Protein AF-A0A915MUQ0-F1 (afdb_monomer)

Structure (mmCIF, N/CA/C/O backbone):
data_AF-A0A915MUQ0-F1
#
_entry.id   AF-A0A915MUQ0-F1
#
loop_
_atom_site.group_PDB
_atom_site.id
_atom_site.type_symbol
_atom_site.label_atom_id
_atom_site.label_alt_id
_atom_site.label_comp_id
_atom_site.label_asym_id
_atom_site.label_entity_id
_atom_site.label_seq_id
_atom_site.pdbx_PDB_ins_code
_atom_site.Cartn_x
_atom_site.Cartn_y
_atom_site.Cartn_z
_atom_site.occupancy
_atom_site.B_iso_or_equiv
_atom_site.auth_seq_id
_atom_site.auth_comp_id
_atom_site.auth_asym_id
_atom_site.auth_atom_id
_atom_site.pdbx_PDB_model_num
ATOM 1 N N . MET A 1 1 ? -9.490 -7.788 13.617 1.00 86.81 1 MET A N 1
ATOM 2 C CA . MET A 1 1 ? -8.438 -6.751 13.501 1.00 86.81 1 MET A CA 1
ATOM 3 C C . MET A 1 1 ? -7.271 -7.211 12.625 1.00 86.81 1 MET A C 1
ATOM 5 O O . MET A 1 1 ? -7.062 -6.626 11.573 1.00 86.81 1 MET A O 1
ATOM 9 N N . ASN A 1 2 ? -6.567 -8.292 12.981 1.00 90.94 2 ASN A N 1
ATOM 10 C CA . ASN A 1 2 ? -5.349 -8.735 12.275 1.00 90.94 2 ASN A CA 1
ATOM 11 C C . ASN A 1 2 ? -5.541 -8.952 10.764 1.00 90.94 2 ASN A C 1
ATOM 13 O O . ASN A 1 2 ? -4.808 -8.386 9.959 1.00 90.94 2 ASN A O 1
ATOM 17 N N . LEU A 1 3 ? -6.578 -9.691 10.351 1.00 91.69 3 LEU A N 1
ATOM 18 C CA . LEU A 1 3 ? -6.875 -9.900 8.925 1.00 91.69 3 LEU A CA 1
ATOM 19 C C . LEU A 1 3 ? -7.181 -8.596 8.172 1.00 91.69 3 LEU A C 1
ATOM 21 O O . LEU A 1 3 ? -6.826 -8.463 6.999 1.00 91.69 3 LEU A O 1
ATOM 25 N N . HIS A 1 4 ? -7.825 -7.638 8.844 1.00 89.94 4 HIS A N 1
ATOM 26 C CA . HIS A 1 4 ? -8.114 -6.316 8.292 1.00 89.94 4 HIS A CA 1
ATOM 27 C C . HIS A 1 4 ? -6.821 -5.536 8.058 1.00 89.94 4 HIS A C 1
ATOM 29 O O . HIS A 1 4 ? -6.539 -5.154 6.924 1.00 89.94 4 HIS A O 1
ATOM 35 N N . ASN A 1 5 ? -5.985 -5.410 9.089 1.00 94.19 5 ASN A N 1
ATOM 36 C CA . ASN A 1 5 ? -4.703 -4.711 9.008 1.00 94.19 5 ASN A CA 1
ATOM 37 C C . ASN A 1 5 ? -3.775 -5.357 7.959 1.00 94.19 5 ASN A C 1
ATOM 39 O O . ASN A 1 5 ? -3.201 -4.656 7.127 1.00 94.19 5 ASN A O 1
ATOM 43 N N . ASN A 1 6 ? -3.726 -6.691 7.880 1.00 95.25 6 ASN A N 1
ATOM 44 C CA . ASN A 1 6 ? -2.970 -7.404 6.842 1.00 95.25 6 ASN A CA 1
ATOM 45 C C . ASN A 1 6 ? -3.471 -7.075 5.424 1.00 95.25 6 ASN A C 1
ATOM 47 O O . ASN A 1 6 ? -2.681 -6.938 4.487 1.00 95.25 6 ASN A O 1
ATOM 51 N N . ARG A 1 7 ? -4.791 -6.938 5.243 1.00 93.88 7 ARG A N 1
ATOM 52 C CA . ARG A 1 7 ? -5.391 -6.543 3.960 1.00 93.88 7 ARG A CA 1
ATOM 53 C C . ARG A 1 7 ? -5.076 -5.087 3.614 1.00 93.88 7 ARG A C 1
ATOM 55 O O . ARG A 1 7 ? -4.771 -4.816 2.454 1.00 93.88 7 ARG A O 1
ATOM 62 N N . VAL A 1 8 ? -5.139 -4.177 4.587 1.00 93.94 8 VAL A N 1
ATOM 63 C CA . VAL A 1 8 ? -4.758 -2.764 4.421 1.00 93.94 8 VAL A CA 1
ATOM 64 C C . VAL A 1 8 ? -3.297 -2.662 3.981 1.00 93.94 8 VAL A C 1
ATOM 66 O O . VAL A 1 8 ? -3.020 -2.023 2.969 1.00 93.94 8 VAL A O 1
ATOM 69 N N . GLY A 1 9 ? -2.384 -3.382 4.641 1.00 95.00 9 GLY A N 1
ATOM 70 C CA . GLY A 1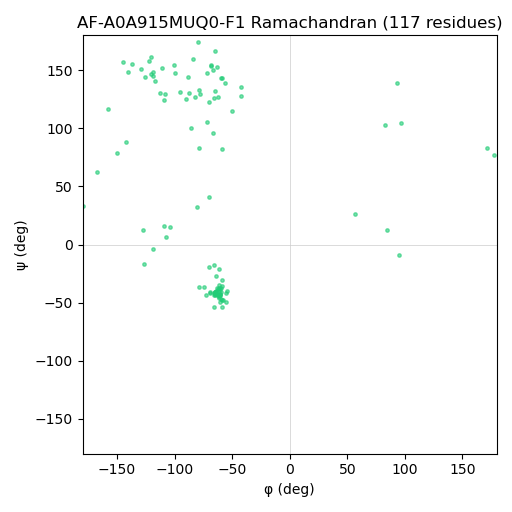 9 ? -0.966 -3.420 4.271 1.00 95.00 9 GLY A CA 1
ATOM 71 C C . GLY A 1 9 ? -0.726 -3.904 2.836 1.00 95.00 9 GLY A C 1
ATOM 72 O O . GLY A 1 9 ? -0.036 -3.237 2.067 1.00 95.00 9 GLY A O 1
ATOM 73 N N . ARG A 1 10 ? -1.360 -5.012 2.419 1.00 95.62 10 ARG A N 1
ATOM 74 C CA . ARG A 1 10 ? -1.248 -5.502 1.029 1.00 95.62 10 ARG A CA 1
ATOM 75 C C . ARG A 1 10 ? -1.801 -4.516 0.002 1.00 95.62 10 ARG A C 1
ATOM 77 O O . ARG A 1 10 ? -1.221 -4.372 -1.069 1.00 95.62 10 ARG A O 1
ATOM 84 N N . ARG A 1 11 ? -2.908 -3.834 0.313 1.00 94.56 11 ARG A N 1
ATOM 85 C CA . ARG A 1 11 ? -3.462 -2.788 -0.562 1.00 94.56 11 ARG A CA 1
ATOM 86 C C . ARG A 1 11 ? -2.521 -1.599 -0.682 1.00 94.56 11 ARG A C 1
ATOM 88 O O . ARG A 1 11 ? -2.339 -1.102 -1.787 1.00 94.56 11 ARG A O 1
ATOM 95 N N . LEU A 1 12 ? -1.917 -1.177 0.427 1.00 94.56 12 LEU A N 1
ATOM 96 C CA . LEU A 1 12 ? -0.947 -0.090 0.436 1.00 94.56 12 LEU A CA 1
ATOM 97 C C . LEU A 1 12 ? 0.268 -0.438 -0.431 1.00 94.56 12 LEU A C 1
ATOM 99 O O . LEU A 1 12 ? 0.661 0.373 -1.262 1.00 94.56 12 LEU A O 1
ATOM 103 N N . LEU A 1 13 ? 0.798 -1.660 -0.318 1.00 95.56 13 LEU A N 1
ATOM 104 C CA . LEU A 1 13 ? 1.865 -2.144 -1.196 1.00 95.56 13 LEU A CA 1
ATOM 105 C C . LEU A 1 13 ? 1.434 -2.127 -2.669 1.00 95.56 13 LEU A C 1
ATOM 107 O O . LEU A 1 13 ? 2.110 -1.521 -3.494 1.00 95.56 13 LEU A O 1
ATOM 111 N N . ALA A 1 14 ? 0.298 -2.753 -2.992 1.00 95.25 14 ALA A N 1
ATOM 112 C CA . ALA A 1 14 ? -0.191 -2.873 -4.365 1.00 95.25 14 ALA A CA 1
ATOM 113 C C . ALA A 1 14 ? -0.431 -1.509 -5.035 1.00 95.25 14 ALA A C 1
ATOM 115 O O . ALA A 1 14 ? -0.136 -1.350 -6.217 1.00 95.25 14 ALA A O 1
ATOM 116 N N . ALA A 1 15 ? -0.918 -0.522 -4.276 1.00 94.50 15 ALA A N 1
ATOM 117 C CA . ALA A 1 15 ? -1.139 0.841 -4.755 1.00 94.50 15 ALA A CA 1
ATOM 118 C C . ALA A 1 15 ? 0.161 1.620 -5.027 1.00 94.50 15 ALA A C 1
ATOM 120 O O . ALA A 1 15 ? 0.127 2.608 -5.751 1.00 94.50 15 ALA A O 1
ATOM 121 N N . ASN A 1 16 ? 1.293 1.187 -4.460 1.00 95.94 16 ASN A N 1
ATOM 122 C CA . ASN A 1 16 ? 2.596 1.844 -4.606 1.00 95.94 16 ASN A CA 1
ATOM 123 C C . ASN A 1 16 ? 3.572 1.063 -5.504 1.00 95.94 16 ASN A C 1
ATOM 125 O O . ASN A 1 16 ? 4.739 1.434 -5.620 1.00 95.94 16 ASN A O 1
ATOM 129 N N . VAL A 1 17 ? 3.120 -0.016 -6.151 1.00 96.94 17 VAL A N 1
ATOM 130 C CA . VAL A 1 17 ? 3.903 -0.700 -7.188 1.00 96.94 17 VAL A CA 1
ATOM 131 C C . VAL A 1 17 ? 4.062 0.233 -8.386 1.00 96.94 17 VAL A C 1
ATOM 133 O O . VAL A 1 17 ? 3.068 0.694 -8.947 1.00 96.94 17 VAL A O 1
ATOM 136 N N . ARG A 1 18 ? 5.307 0.459 -8.808 1.00 95.75 18 ARG A N 1
ATOM 137 C CA . ARG A 1 18 ? 5.660 1.323 -9.941 1.00 95.75 18 ARG A CA 1
ATOM 138 C C . ARG A 1 18 ? 6.204 0.510 -11.105 1.00 95.75 18 ARG A C 1
ATOM 140 O O . ARG A 1 18 ? 6.784 -0.557 -10.910 1.00 95.75 18 ARG A O 1
ATOM 147 N N . GLU A 1 19 ? 6.025 1.020 -12.312 1.00 97.31 19 GLU A N 1
ATOM 148 C CA . GLU A 1 19 ? 6.736 0.505 -13.476 1.00 97.31 19 GLU A CA 1
ATOM 149 C C . GLU A 1 19 ? 8.161 1.070 -13.483 1.00 97.31 19 GLU A C 1
ATOM 151 O O . GLU A 1 19 ? 8.372 2.264 -13.271 1.00 97.31 19 GLU A O 1
ATOM 156 N N . GLN A 1 20 ? 9.143 0.203 -13.692 1.00 96.69 20 GLN A N 1
ATOM 157 C CA . GLN A 1 20 ? 10.516 0.585 -13.990 1.00 96.69 20 GLN A CA 1
ATOM 158 C C . GLN A 1 20 ? 10.872 0.081 -15.375 1.00 96.69 20 GLN A C 1
ATOM 160 O O . GLN A 1 20 ? 10.501 -1.029 -15.741 1.00 96.69 20 GLN A O 1
ATOM 165 N N . CYS A 1 21 ? 11.607 0.896 -16.125 1.00 96.81 21 CYS A N 1
ATOM 166 C CA . CYS A 1 21 ? 12.034 0.567 -17.473 1.00 96.81 21 CYS A CA 1
ATOM 167 C C . CYS A 1 21 ? 13.547 0.706 -17.608 1.00 96.81 21 CYS A C 1
ATOM 169 O O . CYS A 1 21 ? 14.143 1.632 -17.057 1.00 96.81 21 CYS A O 1
ATOM 171 N N . LYS A 1 22 ? 14.150 -0.174 -18.406 1.00 96.00 22 LYS A N 1
ATOM 172 C CA . LYS A 1 22 ? 15.531 -0.059 -18.872 1.00 96.00 22 LYS A CA 1
ATOM 173 C C . LYS A 1 22 ? 15.545 0.190 -20.374 1.00 96.00 22 LYS A C 1
ATOM 175 O O . LYS A 1 22 ? 14.880 -0.518 -21.126 1.00 96.00 22 LYS A O 1
ATOM 180 N N . CYS A 1 23 ? 16.295 1.203 -20.792 1.00 97.19 23 CYS A N 1
ATOM 181 C CA . CYS A 1 23 ? 16.462 1.570 -22.194 1.00 97.19 23 CYS A CA 1
ATOM 182 C C . CYS A 1 23 ? 17.632 0.809 -22.826 1.00 97.19 23 CYS A C 1
ATOM 184 O O . CYS A 1 23 ? 18.639 0.556 -22.162 1.00 97.19 23 CYS A O 1
ATOM 186 N N . HIS A 1 24 ? 17.484 0.442 -24.098 1.00 95.38 24 HIS A N 1
ATOM 187 C CA . HIS A 1 24 ? 18.426 -0.418 -24.824 1.00 95.38 24 HIS A CA 1
ATOM 188 C C . HIS A 1 24 ? 18.902 0.175 -26.165 1.00 95.38 24 HIS A C 1
ATOM 190 O O . HIS A 1 24 ? 19.479 -0.545 -26.973 1.00 95.38 24 HIS A O 1
ATOM 196 N N . GLY A 1 25 ? 18.656 1.456 -26.443 1.00 95.19 25 GLY A N 1
ATOM 197 C CA . GLY A 1 25 ? 19.085 2.103 -27.683 1.00 95.19 25 GLY A CA 1
ATOM 198 C C . GLY A 1 25 ? 20.531 2.612 -27.651 1.00 95.19 25 GLY A C 1
ATOM 199 O O . GLY A 1 25 ? 21.110 2.856 -26.589 1.00 95.19 25 GLY A O 1
ATOM 200 N N . VAL A 1 26 ? 21.104 2.811 -28.842 1.00 95.38 26 VAL A N 1
ATOM 201 C CA . VAL A 1 26 ? 22.446 3.388 -29.033 1.00 95.38 26 VAL A CA 1
ATOM 202 C C . VAL A 1 26 ? 22.524 4.759 -28.354 1.00 95.38 26 VAL A C 1
ATOM 204 O O . VAL A 1 26 ? 21.560 5.527 -28.381 1.00 95.38 26 VAL A O 1
ATOM 207 N N . SER A 1 27 ? 23.651 5.043 -27.698 1.00 93.69 27 SER A N 1
ATOM 208 C CA . SER A 1 27 ? 23.886 6.289 -26.949 1.00 93.69 27 SER A CA 1
ATOM 209 C C . SER A 1 27 ? 22.855 6.583 -25.843 1.00 93.69 27 SER A C 1
ATOM 211 O O . SER A 1 27 ? 22.637 7.738 -25.495 1.00 93.69 27 SER A O 1
ATOM 213 N N . GLY A 1 28 ? 22.207 5.552 -25.284 1.00 89.12 28 GLY A N 1
ATOM 214 C CA . GLY A 1 28 ? 21.212 5.710 -24.215 1.00 89.12 28 GLY A CA 1
ATOM 215 C C . GLY A 1 28 ? 19.796 6.027 -24.705 1.00 89.12 28 GLY A C 1
ATOM 216 O O . GLY A 1 28 ? 18.935 6.382 -23.901 1.00 89.12 28 GLY A O 1
ATOM 217 N N . SER A 1 29 ? 19.526 5.885 -26.006 1.00 94.81 29 SER A N 1
ATOM 218 C CA . SER A 1 29 ? 18.180 6.043 -26.561 1.00 94.81 29 SER A CA 1
ATOM 219 C C . SER A 1 29 ? 17.174 5.060 -25.935 1.00 94.81 29 SER A C 1
ATOM 221 O O . SER A 1 29 ? 17.479 3.898 -25.667 1.00 94.81 29 SER A O 1
ATOM 223 N N . CYS A 1 30 ? 15.938 5.519 -25.729 1.00 96.19 30 CYS A N 1
ATOM 224 C CA . CYS A 1 30 ? 14.842 4.740 -25.143 1.00 96.19 30 CYS A CA 1
ATOM 225 C C . CYS A 1 30 ? 13.805 4.257 -26.168 1.00 96.19 30 CYS A C 1
ATOM 227 O O . CYS A 1 30 ? 12.718 3.843 -25.766 1.00 96.19 30 CYS A O 1
ATOM 229 N N . VAL A 1 31 ? 14.126 4.300 -27.471 1.00 95.06 31 VAL A N 1
ATOM 230 C CA . VAL A 1 31 ? 13.237 3.812 -28.548 1.00 95.06 31 VAL A CA 1
ATOM 231 C C . VAL A 1 31 ? 12.831 2.355 -28.306 1.00 95.06 31 VAL A C 1
ATOM 233 O O . VAL A 1 31 ? 11.654 2.021 -28.407 1.00 95.06 31 VAL A O 1
ATOM 236 N N . THR A 1 32 ? 13.783 1.520 -27.882 1.00 96.06 32 THR A N 1
ATOM 237 C CA . THR A 1 32 ? 13.511 0.178 -27.358 1.00 96.06 32 THR A CA 1
ATOM 238 C C . THR A 1 32 ? 13.781 0.168 -25.860 1.00 96.06 32 THR A C 1
ATOM 240 O O . THR A 1 32 ? 14.884 0.502 -25.413 1.00 96.06 32 THR A O 1
ATOM 243 N N . LYS A 1 33 ? 12.783 -0.232 -25.072 1.00 97.12 33 LYS A N 1
ATOM 244 C CA . LYS A 1 33 ? 12.897 -0.369 -23.619 1.00 97.12 33 LYS A CA 1
ATOM 245 C C . LYS A 1 33 ? 12.153 -1.602 -23.126 1.00 97.12 33 LYS A C 1
ATOM 247 O O . LYS A 1 33 ? 11.121 -1.969 -23.680 1.00 97.12 33 LYS A O 1
ATOM 252 N N . THR A 1 34 ? 12.661 -2.190 -22.053 1.00 97.25 34 THR A N 1
ATOM 253 C CA . THR A 1 34 ? 11.998 -3.280 -21.333 1.00 97.25 34 THR A CA 1
ATOM 254 C C . THR A 1 34 ? 11.503 -2.740 -20.005 1.00 97.25 34 THR A C 1
ATOM 256 O O . THR A 1 34 ? 12.284 -2.122 -19.283 1.00 97.25 34 THR A O 1
ATOM 259 N N . CYS A 1 35 ? 10.231 -2.961 -19.679 1.00 98.00 35 CYS A N 1
ATOM 260 C CA . CYS A 1 35 ? 9.620 -2.483 -18.443 1.00 98.00 35 CYS A CA 1
ATOM 261 C C . CYS A 1 35 ? 9.117 -3.646 -17.580 1.00 98.00 35 CYS A C 1
ATOM 263 O O . CYS A 1 35 ? 8.697 -4.678 -18.098 1.00 98.00 35 CYS A O 1
ATOM 265 N N . TRP A 1 36 ? 9.149 -3.477 -16.261 1.00 98.19 36 TRP A N 1
ATOM 266 C CA . TRP A 1 36 ? 8.609 -4.424 -15.288 1.00 98.19 36 TRP A CA 1
ATOM 267 C C . TRP A 1 36 ? 8.010 -3.686 -14.094 1.00 98.19 36 TRP A C 1
ATOM 269 O O . TRP A 1 36 ? 8.360 -2.546 -13.782 1.00 98.19 36 TRP A O 1
ATOM 279 N N . ARG A 1 37 ? 7.093 -4.352 -13.392 1.00 97.62 37 ARG A N 1
ATOM 280 C CA . ARG A 1 37 ? 6.519 -3.830 -12.152 1.00 97.62 37 ARG A CA 1
ATOM 281 C C . ARG A 1 37 ? 7.460 -4.129 -10.996 1.00 97.62 37 ARG A C 1
ATOM 283 O O . ARG A 1 37 ? 7.821 -5.280 -10.775 1.00 97.62 37 ARG A O 1
ATOM 290 N N . THR A 1 38 ? 7.810 -3.105 -10.235 1.00 96.94 38 THR A N 1
ATOM 291 C CA . THR A 1 38 ? 8.600 -3.236 -9.014 1.00 96.94 38 THR A CA 1
ATOM 292 C C . THR A 1 38 ? 7.839 -2.694 -7.817 1.00 96.94 38 THR A C 1
ATOM 294 O O . THR A 1 38 ? 7.103 -1.706 -7.897 1.00 96.94 38 THR A O 1
ATOM 297 N N . VAL A 1 39 ? 8.063 -3.324 -6.672 1.00 96.56 39 VAL A N 1
ATOM 298 C CA . VAL A 1 39 ? 7.667 -2.772 -5.379 1.00 96.56 39 VAL A CA 1
ATOM 299 C C . VAL A 1 39 ? 8.521 -1.534 -5.045 1.00 96.56 39 VAL A C 1
ATOM 301 O O . VAL A 1 39 ? 9.637 -1.399 -5.569 1.00 96.56 39 VAL A O 1
ATOM 304 N N . PRO A 1 40 ? 8.008 -0.602 -4.221 1.00 96.56 40 PRO A N 1
ATOM 305 C CA . PRO A 1 40 ? 8.802 0.507 -3.695 1.00 96.56 40 PRO A CA 1
ATOM 306 C C . PRO A 1 40 ? 9.917 -0.010 -2.779 1.00 96.56 40 PRO A C 1
ATOM 308 O O . PRO A 1 40 ? 9.896 -1.167 -2.346 1.00 96.56 40 PRO A O 1
ATOM 311 N N . LYS A 1 41 ? 10.885 0.855 -2.460 1.00 96.75 41 LYS A N 1
ATOM 312 C CA . LYS A 1 41 ? 11.897 0.505 -1.455 1.00 96.75 41 LYS A CA 1
ATOM 313 C C . LYS A 1 41 ? 11.228 0.292 -0.099 1.00 96.75 41 LYS A C 1
ATOM 315 O O . LYS A 1 41 ? 10.184 0.887 0.189 1.00 96.75 41 LYS A O 1
ATOM 320 N N . LEU A 1 42 ? 11.836 -0.538 0.745 1.00 96.19 42 LEU A N 1
ATOM 321 C CA . LEU A 1 42 ? 11.258 -0.840 2.048 1.00 96.19 42 LEU A CA 1
ATOM 322 C C . LEU A 1 42 ? 11.132 0.419 2.913 1.00 96.19 42 LEU A C 1
ATOM 324 O O . LEU A 1 42 ? 10.112 0.566 3.576 1.00 96.19 42 LEU A O 1
ATOM 328 N N . GLU A 1 43 ? 12.090 1.353 2.868 1.00 97.88 43 GLU A N 1
ATOM 329 C CA . GLU A 1 43 ? 12.014 2.586 3.666 1.00 97.88 43 GLU A CA 1
ATOM 330 C C . GLU A 1 43 ? 10.836 3.477 3.240 1.00 97.88 43 GLU A C 1
ATOM 332 O O . GLU A 1 43 ? 10.118 4.018 4.085 1.00 97.88 43 GLU A O 1
ATOM 337 N N . GLU A 1 44 ? 10.594 3.587 1.928 1.00 96.38 44 GLU A N 1
ATOM 338 C CA . GLU A 1 44 ? 9.458 4.326 1.362 1.00 96.38 44 GLU A CA 1
ATOM 339 C C . GLU A 1 44 ? 8.132 3.716 1.844 1.00 96.38 44 GLU A C 1
ATOM 341 O O . GLU A 1 44 ? 7.265 4.417 2.373 1.00 96.38 44 GLU A O 1
ATOM 346 N N . LEU A 1 45 ? 7.990 2.390 1.726 1.00 96.69 45 LEU A N 1
ATOM 347 C CA . LEU A 1 45 ? 6.793 1.676 2.168 1.00 96.69 45 LEU A CA 1
ATOM 348 C C . LEU A 1 45 ? 6.604 1.748 3.688 1.00 96.69 45 LEU A C 1
ATOM 350 O O . LEU A 1 45 ? 5.486 1.962 4.155 1.00 96.69 45 LEU A O 1
ATOM 354 N N . ALA A 1 46 ? 7.679 1.598 4.461 1.00 97.00 46 ALA A N 1
ATOM 355 C CA . ALA A 1 46 ? 7.650 1.673 5.917 1.00 97.00 46 ALA A CA 1
ATOM 356 C C . ALA A 1 46 ? 7.189 3.056 6.393 1.00 97.00 46 ALA A C 1
ATOM 358 O O . ALA A 1 46 ? 6.359 3.144 7.297 1.00 97.00 46 ALA A O 1
ATOM 359 N N . SER A 1 47 ? 7.642 4.134 5.742 1.00 97.38 47 SER A N 1
ATOM 360 C CA . SER A 1 47 ? 7.164 5.495 6.015 1.00 97.38 47 SER A CA 1
ATOM 361 C C . SER A 1 47 ? 5.659 5.636 5.763 1.00 97.38 47 SER A C 1
ATOM 363 O O . SER A 1 47 ? 4.938 6.210 6.582 1.00 97.38 47 SER A O 1
ATOM 365 N N . LEU A 1 48 ? 5.148 5.064 4.666 1.00 95.06 48 LEU A N 1
ATOM 366 C CA . LEU A 1 48 ? 3.713 5.067 4.365 1.00 95.06 48 LEU A CA 1
ATOM 367 C C . LEU A 1 48 ? 2.904 4.271 5.397 1.00 95.06 48 LEU A C 1
ATOM 369 O O . LEU A 1 48 ? 1.861 4.743 5.852 1.00 95.06 48 LEU A O 1
ATOM 373 N N . ILE A 1 49 ? 3.392 3.093 5.794 1.00 95.62 49 ILE A N 1
ATOM 374 C CA . ILE A 1 49 ? 2.769 2.272 6.840 1.00 95.62 49 ILE A CA 1
ATOM 375 C C . ILE A 1 49 ? 2.747 3.040 8.164 1.00 95.62 49 ILE A C 1
ATOM 377 O O . ILE A 1 49 ? 1.697 3.107 8.797 1.00 95.62 49 ILE A O 1
ATOM 381 N N . LYS A 1 50 ? 3.859 3.677 8.552 1.00 96.00 50 LYS A N 1
ATOM 382 C CA . LYS A 1 50 ? 3.957 4.475 9.781 1.00 96.00 50 LYS A CA 1
ATOM 383 C C . LYS A 1 50 ? 2.950 5.626 9.794 1.00 96.00 50 LYS A C 1
ATOM 385 O O . LYS A 1 50 ? 2.203 5.760 10.755 1.00 96.00 50 LYS A O 1
ATOM 390 N N . LYS A 1 51 ? 2.837 6.386 8.700 1.00 94.31 51 LYS A N 1
ATOM 391 C CA . LYS A 1 51 ? 1.839 7.467 8.571 1.00 94.31 51 LYS A CA 1
ATOM 392 C C . LYS A 1 51 ? 0.399 6.969 8.718 1.00 94.31 51 LYS A C 1
ATOM 394 O O . LYS A 1 51 ? -0.454 7.687 9.233 1.00 94.31 51 LYS A O 1
ATOM 399 N N . LYS A 1 52 ? 0.108 5.760 8.227 1.00 92.50 52 LYS A N 1
ATOM 400 C CA . LYS A 1 52 ? -1.204 5.114 8.377 1.00 92.50 52 LYS A CA 1
ATOM 401 C C . LYS A 1 52 ? -1.431 4.598 9.796 1.00 92.50 52 LYS A C 1
ATOM 403 O O . LYS A 1 52 ? -2.546 4.675 10.294 1.00 92.50 52 LYS A O 1
ATOM 408 N N . TYR A 1 53 ? -0.383 4.101 10.444 1.00 92.62 53 TYR A N 1
ATOM 409 C CA . TYR A 1 53 ? -0.415 3.660 11.834 1.00 92.62 53 TYR A CA 1
ATOM 410 C C . TYR A 1 53 ? -0.675 4.826 12.800 1.00 92.62 53 TYR A C 1
ATOM 412 O O . TYR A 1 53 ? -1.531 4.716 13.668 1.00 92.62 53 TYR A O 1
ATOM 420 N N . GLU A 1 54 ? -0.020 5.972 12.603 1.00 92.44 54 GLU A N 1
ATOM 421 C CA . GLU A 1 54 ? -0.222 7.193 13.408 1.00 92.44 54 GLU A CA 1
ATOM 422 C C . GLU A 1 54 ? -1.654 7.746 13.324 1.00 92.44 54 GLU A C 1
ATOM 424 O O . GLU A 1 54 ? -2.092 8.485 14.201 1.00 92.44 54 GLU A O 1
ATOM 429 N N . LYS A 1 55 ? -2.392 7.380 12.270 1.00 89.62 55 LYS A N 1
ATOM 430 C CA . LYS A 1 55 ? -3.794 7.751 12.040 1.00 89.62 55 LYS A CA 1
ATOM 431 C C . LYS A 1 55 ? -4.747 6.564 12.198 1.00 89.62 55 LYS A C 1
ATOM 433 O O . LYS A 1 55 ? -5.875 6.626 11.708 1.00 89.62 55 LYS A O 1
ATOM 438 N N . ALA A 1 56 ? -4.290 5.470 12.810 1.00 90.88 56 ALA A N 1
ATOM 439 C CA . ALA A 1 56 ? -5.112 4.286 12.987 1.00 90.88 56 ALA A CA 1
ATOM 440 C C . ALA A 1 56 ? -6.363 4.623 13.805 1.00 90.88 56 ALA A C 1
ATOM 442 O O . ALA A 1 56 ? -6.324 5.431 14.730 1.00 90.88 56 ALA A O 1
ATOM 443 N N . GLN A 1 57 ? -7.481 3.994 13.457 1.00 89.38 57 GLN A N 1
ATOM 444 C CA . GLN A 1 57 ? -8.757 4.265 14.099 1.00 89.38 57 GLN A CA 1
ATOM 445 C C . GLN A 1 57 ? -9.018 3.260 15.220 1.00 89.38 57 GLN A C 1
ATOM 447 O O . GLN A 1 57 ? -8.937 2.045 15.016 1.00 89.38 57 GLN A O 1
ATOM 452 N N . GLN A 1 58 ? -9.399 3.771 16.388 1.00 87.12 58 GLN A N 1
ATOM 453 C CA . GLN A 1 58 ? -9.908 2.934 17.464 1.00 87.12 58 GLN A CA 1
ATOM 454 C C . GLN A 1 58 ? -11.233 2.300 17.035 1.00 87.12 58 GLN A C 1
ATOM 456 O O . GLN A 1 58 ? -12.127 2.986 16.524 1.00 87.12 58 GLN A O 1
ATOM 461 N N . VAL A 1 59 ? -11.360 0.993 17.244 1.00 87.75 59 VAL A N 1
ATOM 462 C CA . VAL A 1 59 ? -12.591 0.241 16.999 1.00 87.75 59 VAL A CA 1
ATOM 463 C C . VAL A 1 59 ? -13.054 -0.468 18.268 1.00 87.75 59 VAL A C 1
ATOM 465 O O . VAL A 1 59 ? -12.263 -0.722 19.171 1.00 87.75 59 VAL A O 1
ATOM 468 N N . ILE A 1 60 ? -14.339 -0.800 18.318 1.00 85.81 60 ILE A N 1
ATOM 469 C CA . ILE A 1 60 ? -14.941 -1.694 19.310 1.00 85.81 60 ILE A CA 1
ATOM 470 C C . ILE A 1 60 ? -15.578 -2.890 18.599 1.00 85.81 60 ILE A C 1
ATOM 472 O O . ILE A 1 60 ? -15.821 -2.866 17.385 1.00 85.81 60 ILE A O 1
ATOM 476 N N . LEU A 1 61 ? -15.824 -3.953 19.361 1.00 84.25 61 LEU A N 1
ATOM 477 C CA . LEU A 1 61 ? -16.591 -5.101 18.894 1.00 84.25 61 LEU A CA 1
ATOM 478 C C . LEU A 1 61 ? -18.079 -4.756 18.937 1.00 84.25 61 LEU A C 1
ATOM 480 O O . LEU A 1 61 ? -18.577 -4.271 19.952 1.00 84.25 61 LEU A O 1
ATOM 484 N N . ALA A 1 62 ? -18.780 -4.996 17.833 1.00 80.12 62 ALA A N 1
ATOM 485 C CA . ALA A 1 62 ? -20.231 -4.927 17.822 1.00 80.12 62 ALA A CA 1
ATOM 486 C C . ALA A 1 62 ? -20.835 -6.069 18.656 1.00 80.12 62 ALA A C 1
ATOM 488 O O . ALA A 1 62 ? -20.224 -7.128 18.826 1.00 80.12 62 ALA A O 1
ATOM 489 N N . SER A 1 63 ? -22.038 -5.830 19.180 1.00 74.19 63 SER A N 1
ATOM 490 C CA . SER A 1 63 ? -22.780 -6.779 20.018 1.00 74.19 63 SER A CA 1
ATOM 491 C C . SER A 1 63 ? -23.162 -8.057 19.266 1.00 74.19 63 SER A C 1
ATOM 493 O O . SER A 1 63 ? -23.280 -9.115 19.876 1.00 74.19 63 SER A O 1
ATOM 495 N N . ASP A 1 64 ? -23.318 -7.972 17.944 1.00 74.06 64 ASP A N 1
ATOM 496 C CA . ASP A 1 64 ? -23.367 -9.110 17.040 1.00 74.06 64 ASP A CA 1
ATOM 497 C C . ASP A 1 64 ? -21.930 -9.482 16.648 1.0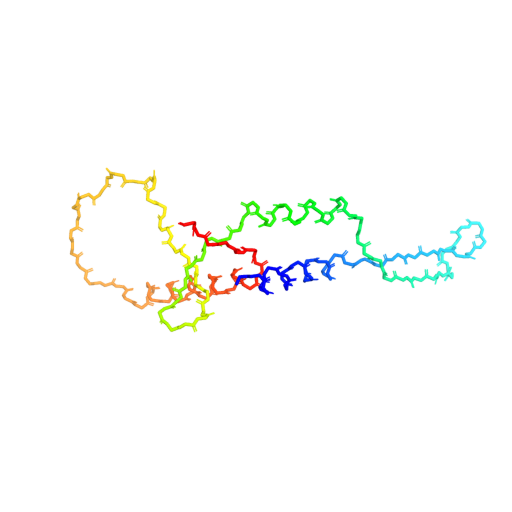0 74.06 64 ASP A C 1
ATOM 499 O O . ASP A 1 64 ? -21.241 -8.822 15.865 1.00 74.06 64 ASP A O 1
ATOM 503 N N . SER A 1 65 ? -21.444 -10.521 17.315 1.00 66.75 65 SER A N 1
ATOM 504 C CA . SER A 1 65 ? -20.058 -10.969 17.318 1.00 66.75 65 SER A CA 1
ATOM 505 C C . SER A 1 65 ? -19.402 -10.941 15.928 1.00 66.75 65 SER A C 1
ATOM 507 O O . SER A 1 65 ? -19.967 -11.387 14.934 1.00 66.75 65 SER A O 1
ATOM 509 N N . PHE A 1 66 ? -18.160 -10.437 15.897 1.00 69.69 66 PHE A N 1
ATOM 510 C CA . PHE A 1 66 ? -17.201 -10.365 14.775 1.00 69.69 66 PHE A CA 1
ATOM 511 C C . PHE A 1 66 ? -17.152 -9.076 13.938 1.00 69.69 66 PHE A C 1
ATOM 513 O O . PHE A 1 66 ? -16.186 -8.905 13.184 1.00 69.69 66 PHE A O 1
ATOM 520 N N . THR A 1 67 ? -18.077 -8.127 14.097 1.00 77.19 67 THR A N 1
ATOM 521 C CA . THR A 1 67 ? -17.984 -6.840 13.378 1.00 77.19 67 THR A CA 1
ATOM 522 C C . THR A 1 67 ? -17.152 -5.815 14.156 1.00 77.19 67 THR A C 1
ATOM 524 O O . THR A 1 67 ? -17.383 -5.575 15.338 1.00 77.19 67 THR A O 1
ATOM 527 N N . LEU A 1 68 ? -16.184 -5.178 13.483 1.00 79.06 68 LEU A N 1
ATOM 528 C CA . LEU A 1 68 ? -15.448 -4.027 14.020 1.00 79.06 68 LEU A CA 1
ATOM 529 C C . LEU A 1 68 ? -16.168 -2.737 13.629 1.00 79.06 68 LEU A C 1
ATOM 531 O O . LEU A 1 68 ? -16.375 -2.484 12.439 1.00 79.06 68 LEU A O 1
ATOM 535 N N . ILE A 1 69 ? -16.499 -1.906 14.612 1.00 81.62 69 ILE A N 1
ATOM 536 C CA . ILE A 1 69 ? -17.102 -0.585 14.400 1.00 81.62 69 ILE A CA 1
ATOM 537 C C . ILE A 1 69 ? -16.182 0.500 14.959 1.00 81.62 69 ILE A C 1
ATOM 539 O O . ILE A 1 69 ? -15.506 0.275 15.956 1.00 81.62 69 ILE A O 1
ATOM 543 N N . VAL A 1 70 ? -16.121 1.666 14.307 1.00 80.00 70 VAL A N 1
ATOM 544 C CA . VAL A 1 70 ? -15.324 2.804 14.798 1.00 80.00 70 VAL A CA 1
ATOM 545 C C . VAL A 1 70 ? -15.860 3.244 16.152 1.00 80.00 70 VAL A C 1
ATOM 547 O O . VAL A 1 70 ? -17.047 3.558 16.256 1.00 80.00 70 VAL A O 1
ATOM 550 N N . ASP A 1 71 ? -14.975 3.325 17.143 1.00 76.50 71 ASP A N 1
ATOM 551 C CA . ASP A 1 71 ? -15.280 3.996 18.397 1.00 76.50 71 ASP A CA 1
ATOM 552 C C . ASP A 1 71 ? -15.328 5.502 18.134 1.00 76.50 71 ASP A C 1
ATOM 554 O O . ASP A 1 71 ? -14.305 6.148 17.882 1.00 76.50 71 ASP A O 1
ATOM 558 N N . LYS A 1 72 ? -16.533 6.070 18.112 1.00 64.19 72 LYS A N 1
ATOM 559 C CA . LYS A 1 72 ? -16.689 7.521 18.087 1.00 64.19 72 LYS A CA 1
ATOM 560 C C . LYS A 1 72 ? -16.473 8.028 19.507 1.00 64.19 72 LYS A C 1
ATOM 562 O O . LYS A 1 72 ? -17.438 8.329 20.203 1.00 64.19 72 LYS A O 1
ATOM 567 N N . LYS A 1 73 ? -15.216 8.220 19.906 1.00 55.62 73 LYS A N 1
ATOM 568 C CA . LYS A 1 73 ? -14.942 9.267 20.890 1.00 55.62 73 LYS A CA 1
ATOM 569 C C . LYS A 1 73 ? -15.248 10.599 20.214 1.00 55.62 73 LYS A C 1
ATOM 571 O O . LYS A 1 73 ? -14.440 11.127 19.454 1.00 55.62 73 LYS A O 1
ATOM 576 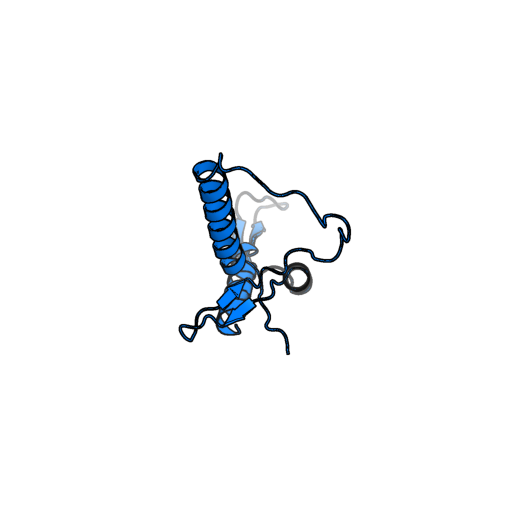N N . GLU A 1 74 ? -16.459 11.103 20.443 1.00 46.88 74 GLU A N 1
ATOM 577 C CA . GLU A 1 74 ? -16.736 12.538 20.389 1.00 46.88 74 GLU A CA 1
ATOM 578 C C . GLU A 1 74 ? -15.556 13.229 21.091 1.00 46.88 74 GLU A C 1
ATOM 580 O O . GLU A 1 74 ? -15.166 12.798 22.177 1.00 46.88 74 GLU A O 1
ATOM 585 N N . SER A 1 75 ? -14.919 14.212 20.460 1.00 40.97 75 SER A N 1
ATOM 586 C CA . SER A 1 75 ? -13.814 14.974 21.042 1.00 40.97 75 SER A CA 1
ATOM 587 C C . SER A 1 75 ? -14.256 15.660 22.341 1.00 40.97 75 SER A C 1
ATOM 589 O O . SER A 1 75 ? -14.573 16.840 22.350 1.00 40.97 75 SER A O 1
ATOM 591 N N . SER A 1 76 ? -14.256 14.945 23.462 1.00 41.44 76 SER A N 1
ATOM 592 C CA . SER A 1 76 ? -14.646 15.447 24.781 1.00 41.44 76 SER A CA 1
ATOM 593 C C . SER A 1 76 ? -13.517 16.233 25.459 1.00 41.44 76 SER A C 1
ATOM 595 O O . SER A 1 76 ? -13.367 16.164 26.675 1.00 41.44 76 SER A O 1
ATOM 597 N N . VAL A 1 77 ? -12.670 16.927 24.688 1.00 47.28 77 VAL A N 1
ATOM 598 C CA . VAL A 1 77 ? -11.507 17.663 25.223 1.00 47.28 77 VAL A CA 1
ATOM 599 C C . VAL A 1 77 ? -11.566 19.172 24.941 1.00 47.28 77 VAL A C 1
ATOM 601 O O . VAL A 1 77 ? -10.777 19.914 25.508 1.00 47.28 77 VAL A O 1
ATOM 604 N N . LEU A 1 78 ? -12.558 19.680 24.202 1.00 50.66 78 LEU A N 1
ATOM 605 C CA . LEU A 1 78 ? -12.886 21.113 24.211 1.00 50.66 78 LEU A CA 1
ATOM 606 C C . LEU A 1 78 ? -14.402 21.320 24.136 1.00 50.66 78 LEU A C 1
ATOM 608 O O . LEU A 1 78 ? -14.960 21.384 23.051 1.00 50.66 78 LEU A O 1
ATOM 612 N N . ASP A 1 79 ? -15.058 21.334 25.296 1.00 39.34 79 ASP A N 1
ATOM 613 C CA . ASP A 1 79 ? -15.977 22.412 25.703 1.00 39.34 79 ASP A CA 1
ATOM 614 C C . ASP A 1 79 ? -16.713 22.010 26.986 1.00 39.34 79 ASP A C 1
ATOM 616 O O . ASP A 1 79 ? -17.860 21.569 26.997 1.00 39.34 79 ASP A O 1
ATOM 620 N N . GLY A 1 80 ? -16.052 22.232 28.122 1.00 40.56 80 GLY A N 1
ATOM 621 C CA . GLY A 1 80 ? -16.693 22.297 29.437 1.00 40.56 80 GLY A CA 1
ATOM 622 C C . GLY A 1 80 ? -17.564 23.550 29.612 1.00 40.56 80 GLY A C 1
ATOM 623 O O . GLY A 1 80 ? -17.507 24.181 30.664 1.00 40.56 80 GLY A O 1
ATOM 624 N N . ARG A 1 81 ? -18.332 23.952 28.588 1.00 45.56 81 ARG A N 1
ATOM 625 C CA . ARG A 1 81 ? -19.296 25.063 28.635 1.00 45.56 81 ARG A CA 1
ATOM 626 C C . ARG A 1 81 ? -20.460 24.830 27.673 1.00 45.56 81 ARG A C 1
ATOM 628 O O . ARG A 1 81 ? -20.507 25.441 26.618 1.00 45.56 81 ARG A O 1
ATOM 635 N N . LEU A 1 82 ? -21.415 23.989 28.062 1.00 37.00 82 LEU A N 1
ATOM 636 C CA . LEU A 1 82 ? -22.829 24.122 27.671 1.00 37.00 82 LEU A CA 1
ATOM 637 C C . LEU A 1 82 ? -23.691 23.195 28.535 1.00 37.00 82 LEU A C 1
ATOM 639 O O . LEU A 1 82 ? -24.369 22.279 28.080 1.00 37.00 82 LEU A O 1
ATOM 643 N N . SER A 1 83 ? -23.676 23.460 29.839 1.00 42.88 83 SER A N 1
ATOM 644 C CA . SER A 1 83 ? -24.877 23.259 30.636 1.00 42.88 83 SER A CA 1
ATOM 645 C C . SER A 1 83 ? -25.881 24.337 30.222 1.00 42.88 83 SER A C 1
ATOM 647 O O . SER A 1 83 ? -25.588 25.519 30.381 1.00 42.88 83 SER A O 1
ATOM 649 N N . GLN A 1 84 ? -27.060 23.899 29.775 1.00 50.94 84 GLN A N 1
ATOM 650 C CA . GLN A 1 84 ? -28.258 24.694 29.469 1.00 50.94 84 GLN A CA 1
ATOM 651 C C . GLN A 1 84 ? -28.291 25.352 28.077 1.00 50.94 84 GLN A C 1
ATOM 653 O O . GLN A 1 84 ? -27.682 26.386 27.857 1.00 50.94 84 GLN A O 1
ATOM 658 N N . ILE A 1 85 ? -29.060 24.754 27.160 1.00 40.50 85 ILE A N 1
ATOM 659 C CA . ILE A 1 85 ? -30.219 25.359 26.474 1.00 40.50 85 ILE A CA 1
ATOM 660 C C . ILE A 1 85 ? -31.077 24.182 25.994 1.00 40.50 85 ILE A C 1
ATOM 662 O O . ILE A 1 85 ? -30.636 23.337 25.217 1.00 40.50 85 ILE A O 1
ATOM 666 N N . GLY A 1 86 ? -32.297 24.094 26.519 1.00 41.44 86 GLY A N 1
ATOM 667 C CA . GLY A 1 86 ? -33.308 23.194 25.989 1.00 41.44 86 GLY A CA 1
ATOM 668 C C . GLY A 1 86 ? -33.991 23.764 24.744 1.00 41.44 86 GLY A C 1
ATOM 669 O O . GLY A 1 86 ? -33.881 24.944 24.427 1.00 41.44 86 GLY A O 1
ATOM 670 N N . THR A 1 87 ? -34.832 22.908 24.166 1.00 41.38 87 THR A N 1
ATOM 671 C CA . THR A 1 87 ? -36.008 23.204 23.329 1.00 41.38 87 THR A CA 1
ATOM 672 C C . THR A 1 87 ? -35.858 23.266 21.800 1.00 41.38 87 THR A C 1
ATOM 674 O O . THR A 1 87 ? -34.969 23.888 21.231 1.00 41.38 87 THR A O 1
ATOM 677 N N . SER A 1 88 ? -36.887 22.675 21.176 1.00 40.38 88 SER A N 1
ATOM 678 C CA . SER A 1 88 ? -37.422 22.857 19.818 1.00 40.38 88 SER A CA 1
ATOM 679 C C . SER A 1 88 ? -36.985 21.893 18.697 1.00 40.38 88 SER A C 1
ATOM 681 O O . SER A 1 88 ? -35.921 21.964 18.091 1.00 40.38 88 SER A O 1
ATOM 683 N N . ASN A 1 89 ? -37.934 21.003 18.388 1.00 63.00 89 ASN A N 1
ATOM 684 C CA . ASN A 1 89 ? -38.128 20.313 17.118 1.00 63.00 89 ASN A CA 1
ATOM 685 C C . ASN A 1 89 ? -38.118 21.295 15.932 1.00 63.00 89 ASN A C 1
ATOM 687 O O . ASN A 1 89 ? -39.068 22.062 15.811 1.00 63.00 89 ASN A O 1
ATOM 691 N N . ALA A 1 90 ? -37.132 21.201 15.029 1.00 51.06 90 ALA A N 1
ATOM 692 C CA . ALA A 1 90 ? -37.260 21.487 13.588 1.00 51.06 90 ALA A CA 1
ATOM 693 C C . ALA A 1 90 ? -35.906 21.328 12.856 1.00 51.06 90 ALA A C 1
ATOM 695 O O . ALA A 1 90 ? -35.284 22.336 12.551 1.00 51.06 90 ALA A O 1
ATOM 696 N N . ASN A 1 91 ? -35.433 20.097 12.565 1.00 55.31 91 ASN A N 1
ATOM 697 C CA . ASN A 1 91 ? -34.529 19.787 11.419 1.00 55.31 91 ASN A CA 1
ATOM 698 C C . ASN A 1 91 ? -34.122 18.298 11.263 1.00 55.31 91 ASN A C 1
ATOM 700 O O . ASN A 1 91 ? -33.063 17.958 10.724 1.00 55.31 91 ASN A O 1
ATOM 704 N N . THR A 1 92 ? -35.009 17.366 11.608 1.00 59.53 92 THR A N 1
ATOM 705 C CA . THR A 1 92 ? -34.709 15.926 11.701 1.00 59.53 92 THR A CA 1
ATOM 706 C C . THR A 1 92 ? -34.201 15.279 10.401 1.00 59.53 92 THR A C 1
ATOM 708 O O . THR A 1 92 ? -33.389 14.364 10.457 1.00 59.53 92 THR A O 1
ATOM 711 N N . ARG A 1 93 ? -34.598 15.736 9.199 1.00 59.19 93 ARG A N 1
ATOM 712 C CA . ARG A 1 93 ? -34.157 15.110 7.925 1.00 59.19 93 ARG A CA 1
ATOM 713 C C . ARG A 1 93 ? -32.743 15.500 7.481 1.00 59.19 93 ARG A C 1
ATOM 715 O O . ARG A 1 93 ? -32.044 14.664 6.901 1.00 59.19 93 ARG A O 1
ATOM 722 N N . ARG A 1 94 ? -32.320 16.752 7.701 1.00 60.59 94 ARG A N 1
ATOM 723 C CA . ARG A 1 94 ? -30.964 17.217 7.344 1.00 60.59 94 ARG A CA 1
ATOM 724 C C . ARG A 1 94 ? -29.933 16.630 8.299 1.00 60.59 94 ARG A C 1
ATOM 726 O O . ARG A 1 94 ? -28.933 16.090 7.833 1.00 60.59 94 ARG A O 1
ATOM 733 N N . GLU A 1 95 ? -30.237 16.626 9.593 1.00 63.34 95 GLU A N 1
ATOM 734 C CA . GLU A 1 95 ? -29.414 15.988 10.625 1.00 63.34 95 GLU A CA 1
ATOM 735 C C . GLU A 1 95 ? -29.297 14.477 10.398 1.00 63.34 95 GLU A C 1
ATOM 737 O O . GLU A 1 95 ? -28.193 13.934 10.417 1.00 63.34 95 GLU A O 1
ATOM 742 N N . GLN A 1 96 ? -30.395 13.793 10.051 1.00 65.31 96 GLN A N 1
ATOM 743 C CA . GLN A 1 96 ? -30.353 12.369 9.699 1.00 65.31 96 GLN A CA 1
ATOM 744 C C . GLN A 1 96 ? -29.540 12.083 8.426 1.00 65.31 96 GLN A C 1
ATOM 746 O O . GLN A 1 96 ? -28.804 11.097 8.393 1.00 65.31 96 GLN A O 1
ATOM 751 N N . ARG A 1 97 ? -29.634 12.907 7.368 1.00 67.25 97 ARG A N 1
ATOM 752 C CA . ARG A 1 97 ? -28.790 12.756 6.160 1.00 67.25 97 ARG A CA 1
ATOM 753 C C . ARG A 1 97 ? -27.314 12.991 6.470 1.00 67.25 97 ARG A C 1
ATOM 755 O O . ARG A 1 97 ? -26.470 12.225 6.015 1.00 67.25 97 ARG A O 1
ATOM 762 N N . PHE A 1 98 ? -27.009 14.004 7.273 1.00 66.56 98 PHE A N 1
ATOM 763 C CA . PHE A 1 98 ? -25.653 14.294 7.726 1.00 66.56 98 PHE A CA 1
ATOM 764 C C . PHE A 1 98 ? -25.075 13.143 8.561 1.00 66.56 98 PHE A C 1
ATOM 766 O O . PHE A 1 98 ? -23.957 12.694 8.309 1.00 66.56 98 PHE A O 1
ATOM 773 N N . LEU A 1 99 ? -25.864 12.590 9.486 1.00 65.00 99 LEU A N 1
ATOM 774 C CA . LEU A 1 99 ? -25.468 11.447 10.303 1.00 65.00 99 LEU A CA 1
ATOM 775 C C . LEU A 1 99 ? -25.263 10.181 9.457 1.00 65.00 99 LEU A C 1
ATOM 777 O O . LEU A 1 99 ? -24.265 9.484 9.642 1.00 65.00 99 LEU A O 1
ATOM 781 N N . LYS A 1 100 ? -26.141 9.916 8.478 1.00 66.75 100 LYS A N 1
ATOM 782 C CA . LYS A 1 100 ? -25.975 8.819 7.506 1.00 66.75 100 LYS A CA 1
ATOM 783 C C . LYS A 1 100 ? -24.694 8.976 6.682 1.00 66.75 100 LYS A C 1
ATOM 785 O O . LYS A 1 100 ? -23.951 8.006 6.546 1.00 66.75 100 LYS A O 1
ATOM 790 N N . ASN A 1 101 ? -24.387 10.184 6.210 1.00 65.06 101 ASN A N 1
ATOM 791 C CA . ASN A 1 101 ? -23.145 10.470 5.487 1.00 65.06 101 ASN A CA 1
ATOM 792 C C . ASN A 1 101 ? -21.907 10.279 6.379 1.00 65.06 101 ASN A C 1
ATOM 794 O O . ASN A 1 101 ? -20.956 9.631 5.953 1.00 65.06 101 ASN A O 1
ATOM 798 N N . LYS A 1 102 ? -21.941 10.73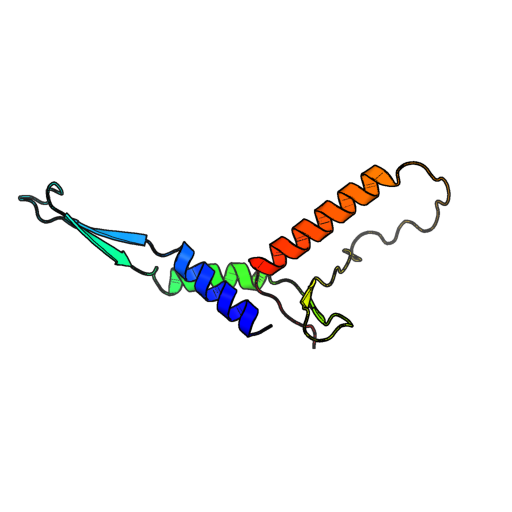7 7.639 1.00 66.06 102 LYS A N 1
ATOM 799 C CA . LYS A 1 102 ? -20.873 10.490 8.627 1.00 66.06 102 LYS A CA 1
ATOM 800 C C . LYS A 1 102 ? -20.660 8.997 8.895 1.00 66.06 102 LYS A C 1
ATOM 802 O O . LYS A 1 102 ? -19.523 8.545 8.971 1.00 66.06 102 LYS A O 1
ATOM 807 N N . VAL A 1 103 ? -21.733 8.216 9.047 1.00 64.19 103 VAL A N 1
ATOM 808 C CA . VAL A 1 103 ? -21.642 6.758 9.255 1.00 64.19 103 VAL A CA 1
ATOM 809 C C . VAL A 1 103 ? -21.076 6.065 8.015 1.00 64.19 103 VAL A C 1
ATOM 811 O O . VAL A 1 103 ? -20.218 5.195 8.142 1.00 64.19 103 VAL A O 1
ATOM 814 N N . GLN A 1 104 ? -21.500 6.472 6.818 1.00 60.84 104 GLN A N 1
ATOM 815 C CA . GLN A 1 104 ? -20.969 5.934 5.568 1.00 60.84 10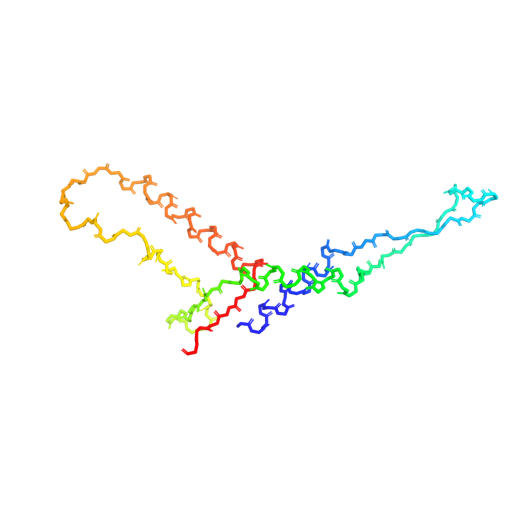4 GLN A CA 1
ATOM 816 C C . GLN A 1 104 ? -19.482 6.269 5.392 1.00 60.84 104 GLN A C 1
ATOM 818 O O . GLN A 1 104 ? -18.696 5.409 4.997 1.00 60.84 104 GLN A O 1
ATOM 823 N N . GLN A 1 105 ? -19.079 7.488 5.753 1.00 59.28 105 GLN A N 1
ATOM 824 C CA . GLN A 1 105 ? -17.686 7.924 5.748 1.00 59.28 105 GLN A CA 1
ATOM 825 C C . GLN A 1 105 ? -16.842 7.153 6.773 1.00 59.28 105 GLN A C 1
ATOM 827 O O . GLN A 1 105 ? -15.745 6.719 6.440 1.00 59.28 105 GLN A O 1
ATOM 832 N N . ALA A 1 106 ? -17.366 6.893 7.975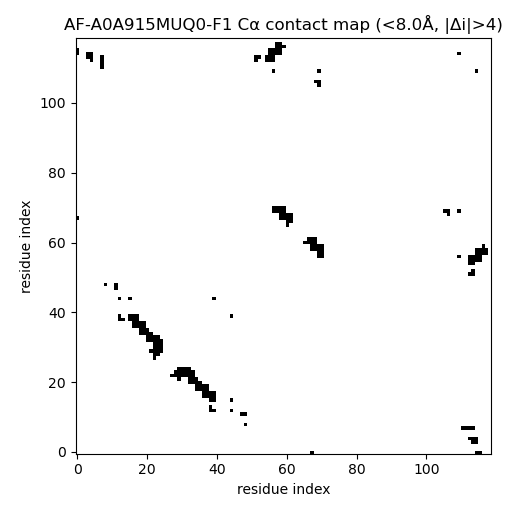 1.00 59.75 106 ALA A N 1
ATOM 833 C CA . ALA A 1 106 ? -16.698 6.071 8.987 1.00 59.75 106 ALA A CA 1
ATOM 834 C C . ALA A 1 106 ? -16.537 4.605 8.536 1.00 59.75 106 ALA A C 1
ATOM 836 O O . ALA A 1 106 ? -15.469 4.017 8.698 1.00 59.75 106 ALA A O 1
ATOM 837 N N . LYS A 1 107 ? -17.558 4.023 7.888 1.00 60.66 107 LYS A N 1
ATOM 838 C CA . LYS A 1 107 ? -17.471 2.684 7.272 1.00 60.66 107 LYS A CA 1
ATOM 839 C C . LYS A 1 107 ? -16.444 2.636 6.135 1.00 60.66 107 LYS A C 1
ATOM 841 O O . LYS A 1 107 ? -15.740 1.637 5.983 1.00 60.66 107 LYS A O 1
ATOM 846 N N . LEU A 1 108 ? -16.339 3.706 5.344 1.00 59.16 108 LEU A N 1
ATOM 847 C CA . LEU A 1 108 ? -15.340 3.829 4.282 1.00 59.16 108 LEU A CA 1
ATOM 848 C C . LEU A 1 108 ? -13.922 3.983 4.852 1.00 59.16 108 LEU A C 1
ATOM 850 O O . LEU A 1 108 ? -13.007 3.333 4.352 1.00 59.16 108 LEU A O 1
ATOM 854 N N . ALA A 1 109 ? -13.758 4.772 5.917 1.00 58.72 109 ALA A N 1
ATOM 855 C CA . ALA A 1 109 ? -12.488 4.982 6.608 1.00 58.72 109 ALA A CA 1
ATOM 856 C C . ALA A 1 109 ? -11.937 3.674 7.193 1.00 58.72 109 ALA A C 1
ATOM 858 O O . ALA A 1 109 ? -10.770 3.360 6.967 1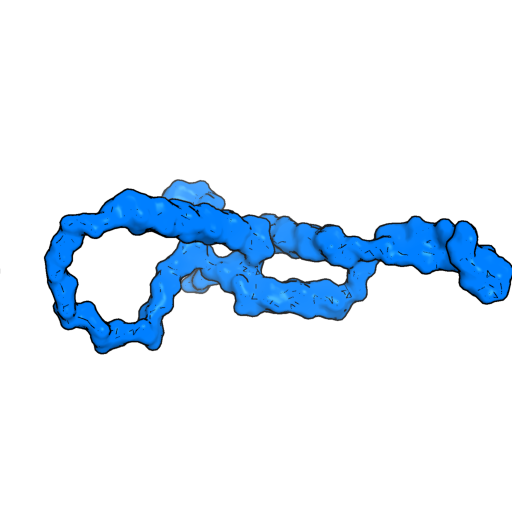.00 58.72 109 ALA A O 1
ATOM 859 N N . ILE A 1 110 ? -12.787 2.836 7.809 1.00 63.75 110 ILE A N 1
ATOM 860 C CA . ILE A 1 110 ? -12.368 1.496 8.259 1.00 63.75 110 ILE A CA 1
ATOM 861 C C . ILE A 1 110 ? -11.761 0.711 7.098 1.00 63.75 110 ILE A C 1
ATOM 863 O O . ILE A 1 110 ? -10.753 0.050 7.277 1.00 63.75 110 ILE A O 1
ATOM 867 N N . LYS A 1 111 ? -12.316 0.789 5.884 1.00 69.19 111 LYS A N 1
ATOM 868 C CA . LYS A 1 111 ? -11.895 -0.049 4.747 1.00 69.19 111 LYS A CA 1
ATOM 869 C C . LYS A 1 111 ? -10.465 0.231 4.253 1.00 69.19 111 LYS A C 1
ATOM 871 O O . LYS A 1 111 ? -9.921 -0.610 3.524 1.00 69.19 111 LYS A O 1
ATOM 876 N N . ILE A 1 112 ? -9.888 1.381 4.606 1.00 73.94 112 ILE A N 1
ATOM 877 C CA . ILE A 1 112 ? -8.595 1.865 4.095 1.00 73.94 112 ILE A CA 1
ATOM 878 C C . ILE A 1 112 ? -7.577 2.230 5.182 1.00 73.94 112 ILE A C 1
ATOM 880 O O . ILE A 1 112 ? -6.393 2.323 4.864 1.00 73.94 112 ILE A O 1
ATOM 884 N N . GLU A 1 113 ? -8.005 2.416 6.430 1.00 86.06 113 GLU A N 1
ATOM 885 C CA . GLU A 1 113 ? -7.123 2.735 7.556 1.00 86.06 113 GLU A CA 1
ATOM 886 C C . GLU A 1 113 ? -6.817 1.501 8.416 1.00 86.06 113 GLU A C 1
ATOM 888 O O . GLU A 1 113 ? -7.588 0.533 8.464 1.00 86.06 113 GLU A O 1
ATOM 893 N N . PHE A 1 114 ? -5.670 1.534 9.102 1.00 92.62 114 PHE A N 1
ATOM 894 C CA . PHE A 1 114 ? -5.373 0.572 10.161 1.00 92.62 114 PHE A CA 1
ATOM 895 C C . PHE A 1 114 ? -6.322 0.782 11.341 1.00 92.62 114 PHE A C 1
ATOM 897 O O . PHE A 1 114 ? -6.779 1.896 11.594 1.00 92.62 114 PHE A O 1
ATOM 904 N N . VAL A 1 115 ? -6.611 -0.295 12.070 1.00 92.00 115 VAL A N 1
ATOM 905 C CA . VAL A 1 115 ? -7.474 -0.243 13.255 1.00 92.00 115 VAL A CA 1
ATOM 906 C C . VAL A 1 115 ? -6.817 -0.918 14.449 1.00 92.00 115 VAL A C 1
ATOM 908 O O . VAL A 1 115 ? -6.042 -1.866 14.274 1.00 92.00 115 VAL A O 1
ATOM 911 N N . TYR A 1 116 ? -7.156 -0.450 15.648 1.00 91.44 116 TYR A N 1
ATOM 912 C CA . TYR A 1 116 ? -6.697 -1.008 16.920 1.00 91.44 116 TYR A CA 1
ATOM 913 C C . TYR A 1 116 ? -7.841 -1.091 17.944 1.00 91.44 116 TYR A C 1
ATOM 915 O O 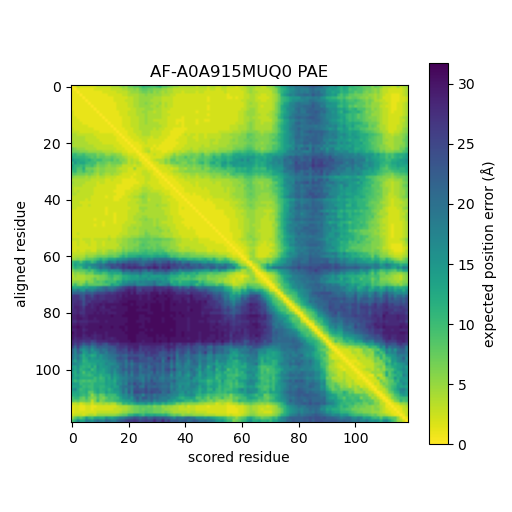. TYR A 1 116 ? -8.825 -0.357 17.846 1.00 91.44 116 TYR A O 1
ATOM 923 N N . LEU A 1 117 ? -7.716 -2.005 18.909 1.00 87.44 117 LEU A N 1
ATOM 924 C CA . LEU A 1 117 ? -8.585 -2.108 20.089 1.00 87.44 117 LEU A CA 1
ATOM 925 C C . LEU A 1 117 ? -7.873 -1.444 21.283 1.00 87.44 117 LEU A C 1
ATOM 927 O O . LEU A 1 117 ? -6.643 -1.485 21.341 1.00 87.44 117 LEU A O 1
ATOM 931 N N . TYR A 1 118 ? -8.617 -0.833 22.212 1.00 80.75 118 TYR A N 1
ATOM 932 C CA . TYR A 1 118 ? -8.057 -0.417 23.510 1.00 80.75 118 TYR A CA 1
ATOM 933 C C . TYR A 1 118 ? -7.787 -1.673 24.372 1.00 80.75 118 TYR A C 1
ATOM 935 O O . TYR A 1 118 ? -8.511 -2.657 24.186 1.00 80.75 118 TYR A O 1
ATOM 943 N N . PRO A 1 119 ? -6.757 -1.685 25.239 1.00 59.88 119 PRO A N 1
ATOM 944 C CA . PRO A 1 119 ? -6.573 -2.746 26.233 1.00 59.88 119 PRO A CA 1
ATOM 945 C C . PRO A 1 119 ? -7.732 -2.850 27.232 1.00 59.88 119 PRO A C 1
ATOM 947 O O . PRO A 1 119 ? -8.357 -1.811 27.540 1.00 59.88 119 PRO A O 1
#

InterPro domains:
  IP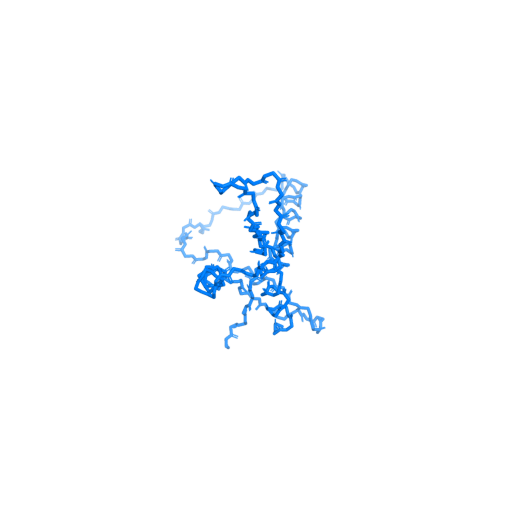R005817 Wnt [PF00110] (1-117)
  IPR005817 Wnt [PTHR12027] (1-93)
  IPR018161 Wnt protein, conserved site [PS00246] (21-30)

pLDDT: mean 78.78, std 19.13, range [37.0, 98.19]

Mean predicted aligned error: 12.07 Å

Organism: Meloidogyne javanica (NCBI:txid6303)

Sequence (119 aa):
MNLHNNRVGRRLLAANVREQCKCHGVSGSCVTKTCWRTVPKLEELASLIKKKYEKAQQVILASDSFTLIVDKKESSVLDGRLSQIGTSNANTRREQRFLKNKVQQAKLAIKIEFVYLYP

Nearest PDB structures (foldseek):
  8tzp-assembly1_A  TM=7.129E-01  e=3.673E-07  Homo sapiens
  6ahy-assembly1_B  TM=7.051E-01  e=9.053E-06  Homo sapiens
  6ahy-assembly2_D  TM=7.179E-01  e=1.528E-05  Homo sapiens
  6ahy-assembly3_F  TM=7.164E-01  e=1.741E-05  Homo sapiens
  8tzr-assembly1_A  TM=6.504E-01  e=9.664E-06  Homo sapiens

Foldseek 3Di:
DVVLLVVLLVVLQVVQWDKDKQADDDPRDRPDIDIDTDTDDPVVSVVVSVVLVVVAFEWDADPPGDDTAGDPPPPPPDDPDDDDDDDDDDDVPVVVVVVVVVRVVRVVCSNNGHYDYDD

Solvent-accessible surface area (backbone atoms only — not comparable to full-atom values): 7440 Å² total; per-residue (Å²): 103,68,72,56,40,55,49,38,52,53,49,54,50,62,74,51,48,40,80,47,72,49,61,71,30,80,98,74,33,61,90,46,62,54,71,48,81,39,75,62,56,67,68,62,50,49,53,54,50,48,60,38,53,78,62,39,42,51,34,41,78,42,93,66,80,88,42,80,40,76,56,78,74,69,75,87,83,78,70,101,75,73,85,81,82,83,90,79,94,84,58,70,68,61,55,49,50,51,51,51,51,51,51,52,49,51,58,53,46,59,75,68,44,35,63,44,70,80,134

Secondary structure (DSSP, 8-state):
-HHHHHHHHHHHHHHT-EEEEEE-SGGG--SSEEEEEEPPPHHHHHHHHHHHHTTPEEEEE-SSTT-EEE-----TTS-------------HHHHHHHHHHHHHHHHHHHTTS-EE---

Radius of gyration: 23.26 Å; Cα contacts (8 Å, |Δi|>4): 111; chains: 1; bounding box: 62×36×60 Å